Protein AF-A0A965I3U2-F1 (afdb_monomer_lite)

Sequence (108 aa):
MQANSSSSPTTLDVLVTRLVRDNTPTKLFSHASQPVLLLCKNIDPPYYRFLYERVGKDYDWVERLTVSDEILAQMIQKPSVHIFVMMLGGAPAGYFEIEEGTDNDSYL

Secondary structure (DSSP, 8-state):
------PPPPP-----------SPPP----SSS--EEEE-TT--HHHHHHHHHHHHGGGT--HHHHS-HHHHHHHHT-TTEEEEEEEETTEEEEEEEEE---S-----

Foldseek 3Di:
DDDDDDDDDDDDDDDDDDDDDPDDDDDPDDDDWDKDKDWDAQDQLVVVVVQQCVACVVPPSCPSVPDDRVVNSVVCNPPQKTKIFIDTPNDTPHIDIGGDDDPCPPVD

Structure (mmCIF, N/CA/C/O backbone):
data_AF-A0A965I3U2-F1
#
_entry.id   AF-A0A965I3U2-F1
#
loop_
_atom_site.group_PDB
_atom_site.id
_atom_site.type_symbol
_atom_site.label_atom_id
_atom_site.label_alt_id
_atom_site.label_comp_id
_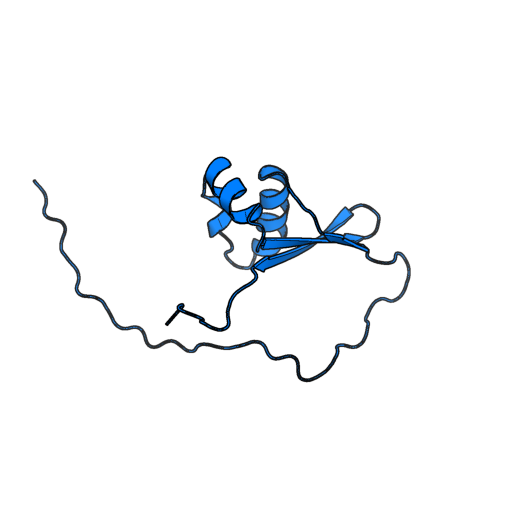atom_site.label_asym_id
_atom_site.label_entity_id
_atom_site.label_seq_id
_atom_site.pdbx_PDB_ins_code
_atom_site.Cartn_x
_atom_site.Cartn_y
_atom_site.Cartn_z
_atom_site.occupancy
_atom_site.B_iso_or_equiv
_atom_site.auth_seq_id
_atom_site.auth_comp_id
_atom_site.auth_asym_id
_atom_site.auth_atom_id
_atom_site.pdbx_PDB_model_num
ATOM 1 N N . MET A 1 1 ? -39.593 14.727 12.809 1.00 41.03 1 MET A N 1
ATOM 2 C CA . MET A 1 1 ? -38.923 14.256 14.039 1.00 41.03 1 MET A CA 1
ATOM 3 C C . MET A 1 1 ? -38.976 12.736 14.034 1.00 41.03 1 MET A C 1
ATOM 5 O O . MET A 1 1 ? -40.042 12.189 14.273 1.00 41.03 1 MET A O 1
ATOM 9 N N . GLN A 1 2 ? -37.892 12.058 13.657 1.00 38.09 2 GLN A N 1
ATOM 10 C CA . GLN A 1 2 ? -37.759 10.604 13.805 1.00 38.09 2 GLN A CA 1
ATOM 11 C C . GLN A 1 2 ? -36.566 10.351 14.721 1.00 38.09 2 GLN A C 1
ATOM 13 O O . GLN A 1 2 ? -35.504 10.941 14.534 1.00 38.09 2 GLN A O 1
ATOM 18 N N . ALA A 1 3 ? -36.811 9.573 15.771 1.00 43.81 3 ALA A N 1
ATOM 19 C CA . ALA A 1 3 ? -35.857 9.250 16.814 1.00 43.81 3 ALA A CA 1
ATOM 20 C C . ALA A 1 3 ? -34.870 8.192 16.304 1.00 43.81 3 ALA A C 1
ATOM 22 O O . ALA A 1 3 ? -35.292 7.143 15.824 1.00 43.81 3 ALA A O 1
ATOM 23 N N . ASN A 1 4 ? -33.570 8.467 16.425 1.00 45.28 4 ASN A N 1
ATOM 24 C CA . ASN A 1 4 ? -32.533 7.453 16.272 1.00 45.28 4 ASN A CA 1
ATOM 25 C C . ASN A 1 4 ? -32.614 6.495 17.464 1.00 45.28 4 ASN A C 1
ATOM 27 O O . ASN A 1 4 ? -32.376 6.888 18.606 1.00 45.28 4 ASN A O 1
ATOM 31 N N . SER A 1 5 ? -32.962 5.245 17.184 1.00 54.25 5 SER A N 1
ATOM 32 C CA . SER A 1 5 ? -32.937 4.138 18.134 1.00 54.25 5 SER A CA 1
ATOM 33 C C . SER A 1 5 ? -31.489 3.851 18.534 1.00 54.25 5 SER A C 1
ATOM 35 O O . SER A 1 5 ? -30.694 3.390 17.719 1.00 54.25 5 SER A O 1
ATOM 37 N N . SER A 1 6 ? -31.128 4.127 19.782 1.00 56.59 6 SER A N 1
ATOM 38 C CA . SER A 1 6 ? -29.831 3.768 20.358 1.00 56.59 6 SER A CA 1
ATOM 39 C C . SER A 1 6 ? -29.775 2.258 20.621 1.00 56.59 6 SER A C 1
ATOM 41 O O . SER A 1 6 ? -30.342 1.785 21.606 1.00 56.59 6 SER A O 1
ATOM 43 N N . SER A 1 7 ? -29.130 1.493 19.738 1.00 66.88 7 SER A N 1
ATOM 44 C CA . SER A 1 7 ? -28.831 0.075 19.970 1.00 66.88 7 SER A CA 1
ATOM 45 C C . SER A 1 7 ? -27.708 -0.075 20.998 1.00 66.88 7 SER A C 1
ATOM 47 O O . SER A 1 7 ? -26.652 0.543 20.853 1.00 66.88 7 SER A O 1
ATOM 49 N N . SER A 1 8 ? -27.922 -0.908 22.019 1.00 69.69 8 SER A N 1
ATOM 50 C CA . SER A 1 8 ? -26.894 -1.275 22.999 1.00 69.69 8 SER A CA 1
ATOM 51 C C . SER A 1 8 ? -25.687 -1.935 22.311 1.00 69.69 8 SER A C 1
ATOM 53 O O . SER A 1 8 ? -25.883 -2.673 21.339 1.00 69.69 8 SER A O 1
ATOM 55 N N . PRO A 1 9 ? -24.451 -1.703 22.791 1.00 75.94 9 PRO A N 1
ATOM 56 C CA . PRO A 1 9 ? -23.265 -2.337 22.223 1.00 75.94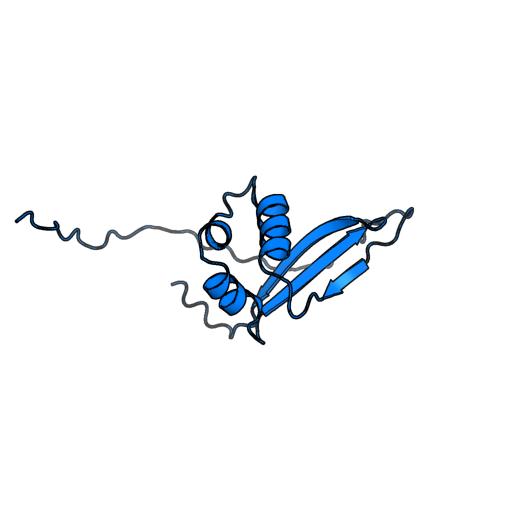 9 PRO A CA 1
ATOM 57 C C . PRO A 1 9 ? -23.413 -3.864 22.268 1.00 75.94 9 PRO A C 1
ATOM 59 O O . PRO A 1 9 ? -23.757 -4.433 23.302 1.00 75.94 9 PRO A O 1
ATOM 62 N N . THR A 1 10 ? -23.197 -4.514 21.124 1.00 84.81 10 THR A N 1
ATOM 63 C CA . THR A 1 10 ? -23.237 -5.976 20.984 1.00 84.81 10 THR A CA 1
ATOM 64 C C . THR A 1 10 ? -21.818 -6.515 21.110 1.00 84.81 10 THR A C 1
ATOM 66 O O . THR A 1 10 ? -20.924 -6.061 20.401 1.00 84.81 10 THR A O 1
ATOM 69 N N . THR A 1 11 ? -21.601 -7.465 22.017 1.00 86.38 11 THR A N 1
ATOM 70 C CA . THR A 1 11 ? -20.309 -8.143 22.185 1.00 86.38 11 THR A CA 1
ATOM 71 C C . THR A 1 11 ? -20.105 -9.163 21.065 1.00 86.38 11 THR A C 1
ATOM 73 O O . THR A 1 11 ? -21.016 -9.935 20.766 1.00 86.38 11 THR A O 1
ATOM 76 N N . LEU A 1 12 ? -18.919 -9.165 20.451 1.00 88.25 12 LEU A N 1
ATOM 77 C CA . LEU A 1 12 ? -18.519 -10.119 19.417 1.00 88.25 12 LEU A CA 1
ATOM 78 C C . LEU A 1 12 ? -17.353 -10.964 19.934 1.00 88.25 12 LEU A C 1
ATOM 80 O O . LEU A 1 12 ? -16.338 -10.415 20.356 1.00 88.25 12 LEU A O 1
ATOM 84 N N . ASP A 1 13 ? -17.488 -12.287 19.869 1.00 89.56 13 ASP A N 1
ATOM 85 C CA . ASP A 1 13 ? -16.376 -13.202 20.122 1.00 89.56 13 ASP A CA 1
ATOM 86 C C . ASP A 1 13 ? -15.452 -13.218 18.896 1.00 89.56 13 ASP A C 1
ATOM 88 O O . ASP A 1 13 ? -15.859 -13.628 17.806 1.00 89.56 13 ASP A O 1
ATOM 92 N N . VAL A 1 14 ? -14.209 -12.755 19.063 1.00 86.50 14 VAL A N 1
ATOM 93 C CA . VAL A 1 14 ? -13.219 -12.656 17.980 1.00 86.50 14 VAL A CA 1
ATOM 94 C C . VAL A 1 14 ? -11.960 -13.462 18.293 1.00 86.50 14 VAL A C 1
ATOM 96 O O . VAL A 1 14 ? -11.478 -13.485 19.425 1.00 86.50 14 VAL A O 1
ATOM 99 N N . LEU A 1 15 ? -11.400 -14.110 17.269 1.00 88.00 15 LEU A N 1
ATOM 100 C CA . LEU A 1 15 ? -10.073 -14.719 17.328 1.00 88.00 15 LEU A CA 1
ATOM 101 C C . LEU A 1 15 ? -9.061 -13.759 16.702 1.00 88.00 15 LEU A C 1
ATOM 103 O O . LEU A 1 15 ? -9.112 -13.500 15.502 1.00 88.00 15 LEU A O 1
ATOM 107 N N . VAL A 1 16 ? -8.116 -13.275 17.506 1.00 84.12 16 VAL A N 1
ATOM 108 C CA . VAL A 1 16 ? -7.008 -12.444 17.023 1.00 84.12 16 VAL A CA 1
ATOM 109 C C . VAL A 1 16 ? -5.795 -13.328 16.746 1.00 84.12 16 VAL A C 1
ATOM 111 O O . VAL A 1 16 ? -5.278 -13.988 17.647 1.00 84.12 16 VAL A O 1
ATOM 114 N N . THR A 1 17 ? -5.313 -13.328 15.504 1.00 83.00 17 THR A N 1
ATOM 115 C CA . THR A 1 17 ? -4.088 -14.035 15.100 1.00 83.00 17 THR A CA 1
ATOM 116 C C . THR A 1 17 ? -2.947 -13.053 14.867 1.00 83.00 17 THR A C 1
ATOM 118 O O . THR A 1 17 ? -3.154 -12.005 14.261 1.00 83.00 17 THR A O 1
ATOM 121 N N . ARG A 1 18 ? -1.729 -13.406 15.290 1.00 78.75 18 ARG A N 1
ATOM 122 C CA . ARG A 1 18 ? -0.508 -12.625 15.037 1.00 78.75 18 ARG A CA 1
ATOM 123 C C . ARG A 1 18 ? 0.415 -13.390 14.093 1.00 78.75 18 ARG A C 1
ATOM 125 O O . ARG A 1 18 ? 0.566 -14.602 14.231 1.00 78.75 18 ARG A O 1
ATOM 132 N N . LEU A 1 19 ? 1.052 -12.685 13.160 1.00 82.25 19 LEU A N 1
ATOM 133 C CA . LEU A 1 19 ? 2.090 -13.261 12.305 1.00 82.25 19 LEU A CA 1
ATOM 134 C C . LEU A 1 19 ? 3.424 -13.281 13.062 1.00 82.25 19 LEU A C 1
ATOM 136 O O . LEU A 1 19 ? 3.918 -12.237 13.480 1.00 82.25 19 LEU A O 1
ATOM 140 N N . VAL A 1 20 ? 4.028 -14.461 13.197 1.00 80.62 20 VAL A N 1
ATOM 141 C CA . VAL A 1 20 ? 5.371 -14.643 13.768 1.00 80.62 20 VAL A CA 1
ATOM 142 C C . VAL A 1 20 ? 6.294 -15.209 12.691 1.00 80.62 20 VAL A C 1
ATOM 144 O O . VAL A 1 20 ? 5.880 -16.017 11.861 1.00 80.62 20 VAL A O 1
ATOM 147 N N . ARG A 1 21 ? 7.556 -14.769 12.684 1.00 77.44 21 ARG A N 1
ATOM 148 C CA . ARG A 1 21 ? 8.593 -15.291 11.787 1.00 77.44 21 ARG A CA 1
ATOM 149 C C . ARG A 1 21 ? 9.577 -16.153 12.577 1.00 77.44 21 ARG A C 1
ATOM 151 O O . ARG A 1 21 ? 10.547 -15.626 13.116 1.00 77.44 21 ARG A O 1
ATOM 158 N N . ASP A 1 22 ? 9.360 -17.466 12.568 1.00 82.00 22 ASP A N 1
ATOM 159 C CA . ASP A 1 22 ? 10.236 -18.436 13.250 1.00 82.00 22 ASP A CA 1
ATOM 160 C C . ASP A 1 22 ? 11.499 -18.780 12.443 1.00 82.00 22 ASP A C 1
ATOM 162 O O . ASP A 1 22 ? 12.531 -19.120 13.012 1.00 82.00 22 ASP A O 1
ATOM 166 N N . ASN A 1 23 ? 11.442 -18.669 11.110 1.00 80.19 23 ASN A N 1
ATOM 167 C CA . ASN A 1 23 ? 12.546 -18.981 10.199 1.00 80.19 23 ASN A CA 1
ATOM 168 C C . ASN A 1 23 ? 12.598 -17.995 9.023 1.00 80.19 23 ASN A C 1
ATOM 170 O O . ASN A 1 23 ? 11.588 -17.406 8.635 1.00 80.19 23 ASN A O 1
ATOM 174 N N . THR A 1 24 ? 13.778 -17.819 8.426 1.00 74.75 24 THR A N 1
ATOM 175 C CA . THR A 1 24 ? 13.949 -16.985 7.226 1.00 74.75 24 THR A CA 1
ATOM 176 C C . THR A 1 24 ? 13.528 -17.767 5.974 1.00 74.75 24 THR A C 1
ATOM 178 O O . THR A 1 24 ? 14.072 -18.851 5.752 1.00 74.75 24 THR A O 1
ATOM 181 N N . PRO A 1 25 ? 12.613 -17.249 5.128 1.00 71.19 25 PRO A N 1
ATOM 182 C CA . PRO A 1 25 ? 12.211 -17.923 3.895 1.00 71.19 25 PRO A CA 1
ATOM 183 C C . PRO A 1 25 ? 13.392 -18.155 2.948 1.00 71.19 25 PRO A C 1
ATOM 185 O O . PRO A 1 25 ? 14.275 -17.304 2.805 1.00 71.19 25 PRO A O 1
ATOM 188 N N . THR A 1 26 ? 13.386 -19.289 2.249 1.00 73.25 26 THR A N 1
ATOM 189 C CA . THR A 1 26 ? 14.326 -19.548 1.153 1.00 73.25 26 THR A CA 1
ATOM 190 C C . THR A 1 26 ? 14.152 -18.480 0.070 1.00 73.25 26 THR A C 1
ATOM 192 O O . THR A 1 26 ? 13.035 -18.196 -0.355 1.00 73.25 26 THR A O 1
ATOM 195 N N . LYS A 1 27 ? 15.250 -17.871 -0.395 1.00 65.44 27 LYS A N 1
ATOM 196 C CA . LYS A 1 27 ? 15.207 -16.898 -1.498 1.00 65.44 27 LYS A CA 1
ATOM 197 C C . LYS A 1 27 ? 14.728 -17.595 -2.779 1.00 65.44 27 LYS A C 1
ATOM 199 O O . LYS A 1 27 ? 15.444 -18.435 -3.311 1.00 65.44 27 LYS A O 1
ATOM 204 N N . LEU A 1 28 ? 13.551 -17.224 -3.286 1.00 56.94 28 LEU A N 1
ATOM 205 C CA . LEU A 1 28 ? 12.918 -17.858 -4.456 1.00 56.94 28 LEU A CA 1
ATOM 206 C C . LEU A 1 28 ? 13.273 -17.217 -5.814 1.00 56.94 28 LEU A C 1
ATOM 208 O O . LEU A 1 28 ? 12.696 -17.581 -6.833 1.00 56.94 28 LEU A O 1
ATOM 212 N N . PHE A 1 29 ? 14.213 -16.271 -5.880 1.00 58.06 29 PHE A N 1
ATOM 213 C CA . PHE A 1 29 ? 14.473 -15.537 -7.125 1.00 58.06 29 PHE A CA 1
ATOM 214 C C . PHE A 1 29 ? 15.476 -16.263 -8.042 1.00 58.06 29 PHE A C 1
ATOM 216 O O . PHE A 1 29 ? 16.689 -16.041 -7.978 1.00 58.06 29 PHE A O 1
ATOM 223 N N . SER A 1 30 ? 14.968 -17.114 -8.941 1.00 55.00 30 SER A N 1
ATOM 224 C CA . SER A 1 30 ? 15.727 -17.607 -10.100 1.00 55.00 30 SER A CA 1
ATOM 225 C C . SER A 1 30 ? 15.826 -16.499 -11.155 1.00 55.00 30 SER A C 1
ATOM 227 O O . SER A 1 30 ? 14.827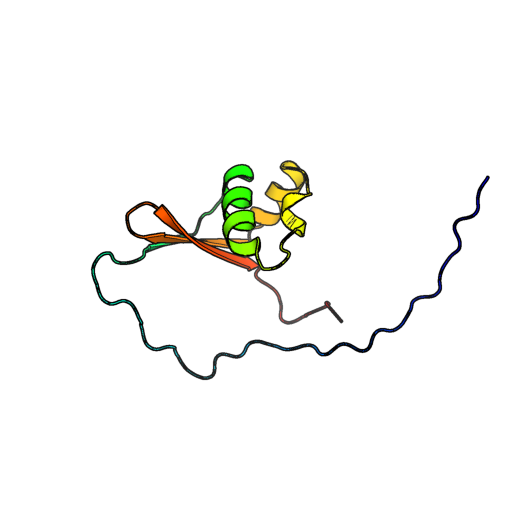 -15.890 -11.528 1.00 55.00 30 SER A O 1
ATOM 229 N N . HIS A 1 31 ? 17.039 -16.187 -11.593 1.00 57.25 31 HIS A N 1
ATOM 230 C CA . HIS A 1 31 ? 17.365 -14.927 -12.253 1.00 57.25 31 HIS A CA 1
ATOM 231 C C . HIS A 1 31 ? 16.816 -14.800 -13.685 1.00 57.25 31 HIS A C 1
ATOM 233 O O . HIS A 1 31 ? 17.117 -15.620 -14.546 1.00 57.25 31 HIS A O 1
ATOM 239 N N . ALA A 1 32 ? 16.145 -13.676 -13.948 1.00 58.59 32 ALA A N 1
ATOM 240 C CA . ALA A 1 32 ? 16.139 -13.000 -15.255 1.00 58.59 32 ALA A CA 1
ATOM 241 C C . ALA A 1 32 ? 16.143 -11.465 -15.088 1.00 58.59 32 ALA A C 1
ATOM 243 O O . ALA A 1 32 ? 16.705 -10.739 -15.901 1.00 58.59 32 ALA A O 1
ATOM 244 N N . SER A 1 33 ? 15.589 -10.949 -13.985 1.00 67.88 33 SER A N 1
ATOM 245 C CA . SER A 1 33 ? 15.745 -9.561 -13.535 1.00 67.88 33 SER A CA 1
ATOM 246 C C . SER A 1 33 ? 15.684 -9.533 -12.010 1.00 67.88 33 SER A C 1
ATOM 248 O O . SER A 1 33 ? 14.806 -10.162 -11.426 1.00 67.88 33 SER A O 1
ATOM 250 N N . GLN A 1 34 ? 16.635 -8.863 -11.359 1.00 78.69 34 GLN A N 1
ATOM 251 C CA . GLN A 1 34 ? 16.617 -8.731 -9.902 1.00 78.69 34 GLN A CA 1
ATOM 252 C C . GLN A 1 34 ? 15.488 -7.772 -9.505 1.00 78.69 34 GLN A C 1
ATOM 254 O O . GLN A 1 34 ? 15.436 -6.667 -10.055 1.00 78.69 34 GLN A O 1
ATOM 259 N N . PRO A 1 35 ? 14.586 -8.157 -8.587 1.00 87.12 35 PRO A N 1
ATOM 260 C CA . PRO A 1 35 ? 13.608 -7.224 -8.057 1.00 87.12 35 PRO A CA 1
ATOM 261 C C . PRO A 1 35 ? 14.320 -6.129 -7.254 1.00 87.12 35 PRO A C 1
ATOM 263 O O . PRO A 1 35 ? 15.285 -6.395 -6.534 1.00 87.12 35 PRO A O 1
ATOM 266 N N . VAL A 1 36 ? 13.828 -4.898 -7.361 1.00 90.50 36 VAL A N 1
ATOM 267 C CA . VAL A 1 36 ? 14.303 -3.753 -6.575 1.00 90.50 36 VAL A CA 1
ATOM 268 C C . VAL A 1 36 ? 13.198 -3.339 -5.621 1.00 90.50 36 VAL A C 1
ATOM 270 O O . VAL A 1 36 ? 12.064 -3.145 -6.044 1.00 90.50 36 VAL A O 1
ATOM 273 N N . LEU A 1 37 ? 13.520 -3.182 -4.339 1.00 93.56 37 LEU A N 1
ATOM 274 C CA . LEU A 1 37 ? 12.593 -2.620 -3.365 1.00 93.56 37 LEU A CA 1
ATOM 275 C C . LEU A 1 37 ? 12.881 -1.127 -3.198 1.00 93.56 37 LEU A C 1
ATOM 277 O O . LEU A 1 37 ? 13.981 -0.748 -2.797 1.00 93.56 37 LEU A O 1
ATOM 281 N N . LEU A 1 38 ? 11.900 -0.289 -3.517 1.00 95.69 38 LEU A N 1
ATOM 282 C CA . LEU A 1 38 ? 11.985 1.162 -3.392 1.00 95.69 38 LEU A CA 1
ATOM 283 C C . LEU A 1 38 ? 11.225 1.623 -2.152 1.00 95.69 38 LEU A C 1
ATOM 285 O O . LEU A 1 38 ? 10.068 1.257 -1.975 1.00 95.69 38 LEU A O 1
ATOM 289 N N . LEU A 1 39 ? 11.855 2.463 -1.331 1.00 96.25 39 LEU A N 1
ATOM 290 C CA . LEU A 1 39 ? 11.164 3.240 -0.302 1.00 96.25 39 LEU A CA 1
ATOM 291 C C . LEU A 1 39 ? 10.602 4.513 -0.947 1.00 96.25 39 LEU A C 1
ATOM 293 O O . LEU A 1 39 ? 11.359 5.413 -1.322 1.00 96.25 39 LEU A O 1
ATOM 297 N N . CYS A 1 40 ? 9.283 4.598 -1.073 1.00 95.50 40 CYS A N 1
ATOM 298 C CA . CYS A 1 40 ? 8.591 5.703 -1.731 1.00 95.50 40 CYS A CA 1
ATOM 299 C C . CYS A 1 40 ? 8.189 6.779 -0.716 1.00 95.50 40 CYS A C 1
ATOM 301 O O . CYS A 1 40 ? 7.030 6.880 -0.319 1.00 95.50 40 CYS A O 1
ATOM 303 N N . LYS A 1 41 ? 9.156 7.605 -0.303 1.00 89.62 41 LYS A N 1
ATOM 304 C CA . LYS A 1 41 ? 8.862 8.798 0.506 1.00 89.62 41 LYS A CA 1
ATOM 305 C C . LYS A 1 41 ? 8.042 9.797 -0.313 1.00 89.62 41 LYS A C 1
ATOM 307 O O . LYS A 1 41 ? 8.363 10.027 -1.476 1.00 89.62 41 LYS A O 1
ATOM 312 N N . ASN A 1 42 ? 7.042 10.422 0.311 1.00 92.00 42 ASN A N 1
ATOM 313 C CA . ASN A 1 42 ? 6.163 11.419 -0.319 1.00 92.00 42 ASN A CA 1
ATOM 314 C C . ASN A 1 42 ? 5.438 10.892 -1.570 1.00 92.00 42 ASN A C 1
ATOM 316 O O . ASN A 1 42 ? 5.359 11.582 -2.584 1.00 92.00 42 ASN A O 1
ATOM 320 N N . ILE A 1 43 ? 4.951 9.650 -1.519 1.00 95.94 43 ILE A N 1
ATOM 321 C CA . ILE A 1 43 ? 4.159 9.078 -2.608 1.00 95.94 43 ILE A CA 1
ATOM 322 C C . ILE A 1 43 ? 2.898 9.921 -2.870 1.00 95.94 43 ILE A C 1
ATOM 324 O O . ILE A 1 43 ? 2.247 10.409 -1.943 1.00 95.94 43 ILE A O 1
ATOM 328 N N . ASP A 1 44 ? 2.574 10.093 -4.148 1.00 96.25 44 ASP A N 1
ATOM 329 C CA . ASP A 1 44 ? 1.391 10.823 -4.594 1.00 96.25 44 ASP A CA 1
ATOM 330 C C . ASP A 1 44 ? 0.110 9.991 -4.353 1.00 96.25 44 ASP A C 1
ATOM 332 O O . ASP A 1 44 ? 0.115 8.788 -4.655 1.00 96.25 44 ASP A O 1
ATOM 336 N N . PRO A 1 45 ? -0.988 10.572 -3.823 1.00 97.31 45 PRO A N 1
ATOM 337 C CA . PRO A 1 45 ? -2.190 9.811 -3.472 1.00 97.31 45 PRO A CA 1
ATOM 338 C C . PRO A 1 45 ? -2.819 9.015 -4.637 1.00 97.31 45 PRO A C 1
ATOM 340 O O . PRO A 1 45 ? -3.145 7.844 -4.428 1.00 97.31 45 PRO A O 1
ATOM 343 N N . PRO A 1 46 ? -2.944 9.548 -5.871 1.00 97.12 46 PRO A N 1
ATOM 344 C CA . PRO A 1 46 ? -3.323 8.759 -7.046 1.00 97.12 46 PRO A CA 1
ATOM 345 C C . PRO A 1 46 ? -2.469 7.506 -7.282 1.00 97.12 46 PRO A C 1
ATOM 347 O O . PRO A 1 46 ? -3.014 6.420 -7.495 1.00 97.12 46 PRO A O 1
ATOM 350 N N . TYR A 1 47 ? -1.138 7.625 -7.219 1.00 96.94 47 TYR A N 1
ATOM 351 C CA . TYR A 1 47 ? -0.254 6.474 -7.426 1.00 96.94 47 TYR A CA 1
ATOM 352 C C . TYR A 1 47 ? -0.359 5.464 -6.277 1.00 96.94 47 TYR A C 1
ATOM 354 O O . TYR A 1 47 ? -0.406 4.257 -6.518 1.00 96.94 47 TYR A O 1
ATOM 362 N N . TYR A 1 48 ? -0.485 5.944 -5.037 1.00 97.69 48 TYR A N 1
ATOM 363 C CA . TYR A 1 48 ? -0.783 5.088 -3.891 1.00 97.69 48 TYR A CA 1
ATOM 364 C C . TYR A 1 48 ? -2.084 4.304 -4.093 1.00 97.69 48 TYR A C 1
ATOM 366 O O . TYR A 1 48 ? -2.088 3.087 -3.916 1.00 97.69 48 TYR A O 1
ATOM 374 N N . ARG A 1 49 ? -3.180 4.962 -4.504 1.00 97.25 49 ARG A N 1
ATOM 375 C CA . ARG A 1 49 ? -4.470 4.282 -4.715 1.00 97.25 49 ARG A CA 1
ATOM 376 C C . ARG A 1 49 ? -4.399 3.236 -5.814 1.00 97.25 49 ARG A C 1
ATOM 378 O O . ARG A 1 49 ? -4.955 2.160 -5.633 1.00 97.25 49 ARG A O 1
ATOM 385 N N . PHE A 1 50 ? -3.680 3.515 -6.899 1.00 96.62 50 PHE A N 1
ATOM 386 C CA . PHE A 1 50 ? -3.434 2.521 -7.942 1.00 96.62 50 PHE A CA 1
ATOM 387 C C . PHE A 1 50 ? -2.791 1.247 -7.370 1.00 96.62 50 PHE A C 1
ATOM 389 O O . PHE A 1 50 ? -3.241 0.141 -7.668 1.00 96.62 50 PHE A O 1
ATOM 396 N N . LEU A 1 51 ? -1.766 1.388 -6.523 1.00 97.31 51 LEU A N 1
ATOM 397 C CA . LEU A 1 51 ? -1.107 0.251 -5.878 1.00 97.31 51 LEU A CA 1
ATOM 398 C C . LEU A 1 51 ? -2.039 -0.457 -4.881 1.00 97.31 51 LEU A C 1
ATOM 400 O O . LEU A 1 51 ? -2.160 -1.683 -4.932 1.00 97.31 51 LEU A O 1
ATOM 404 N N . TYR A 1 52 ? -2.714 0.319 -4.025 1.00 97.25 52 TYR A N 1
ATOM 405 C CA . TYR A 1 52 ? -3.648 -0.150 -2.996 1.00 97.25 52 TYR A CA 1
ATOM 406 C C . TYR A 1 52 ? -4.780 -0.979 -3.592 1.00 97.25 52 TYR A C 1
ATOM 408 O O . TYR A 1 52 ? -5.000 -2.115 -3.177 1.00 97.25 52 TYR A O 1
ATOM 416 N N . GLU A 1 53 ? -5.434 -0.457 -4.627 1.00 95.50 53 GLU A N 1
ATOM 417 C CA . GLU A 1 53 ? -6.462 -1.181 -5.366 1.00 95.50 53 GLU A CA 1
ATOM 418 C C . GLU A 1 53 ? -5.876 -2.432 -6.024 1.00 95.50 53 GLU A C 1
ATOM 420 O O . GLU A 1 53 ? -6.427 -3.520 -5.886 1.00 95.50 53 GLU A O 1
ATOM 425 N N . ARG A 1 54 ? -4.741 -2.320 -6.728 1.00 94.06 54 ARG A N 1
ATOM 426 C CA . ARG A 1 54 ? -4.224 -3.436 -7.530 1.00 94.06 54 ARG A CA 1
ATOM 427 C C . ARG A 1 54 ? -3.826 -4.647 -6.691 1.00 94.06 54 ARG A C 1
ATOM 429 O O . ARG A 1 54 ? -4.017 -5.769 -7.158 1.00 94.06 54 ARG A O 1
ATOM 436 N N . VAL A 1 55 ? -3.266 -4.424 -5.505 1.00 94.88 55 VAL A N 1
ATOM 437 C CA . VAL A 1 55 ? -2.890 -5.498 -4.572 1.00 94.88 55 VAL A CA 1
ATOM 438 C C . VAL A 1 55 ? -4.080 -5.938 -3.723 1.00 94.88 55 VAL A C 1
ATOM 440 O O . VAL A 1 55 ? -4.251 -7.129 -3.491 1.00 94.88 55 VAL A O 1
ATOM 443 N N . GLY A 1 56 ? -4.901 -4.992 -3.273 1.00 93.38 56 GLY A N 1
ATOM 444 C CA . GLY A 1 56 ? -5.960 -5.235 -2.301 1.00 93.38 56 GLY A CA 1
ATOM 445 C C . GLY A 1 56 ? -7.316 -5.643 -2.881 1.00 93.38 56 GLY A C 1
ATOM 446 O O . GLY A 1 56 ? -8.198 -6.033 -2.118 1.00 93.38 56 GLY A O 1
ATOM 447 N N . LYS A 1 57 ? -7.500 -5.581 -4.207 1.00 91.12 57 LYS A N 1
ATOM 448 C CA . LYS A 1 57 ? -8.783 -5.844 -4.885 1.00 91.12 57 LYS A CA 1
ATOM 449 C C . LYS A 1 57 ? -9.438 -7.169 -4.494 1.00 91.12 57 LYS A C 1
ATOM 451 O O . LYS A 1 57 ? -10.654 -7.210 -4.353 1.00 91.12 57 LYS A O 1
ATOM 456 N N . ASP A 1 58 ? -8.649 -8.227 -4.329 1.00 92.88 58 ASP A N 1
ATOM 457 C CA . ASP A 1 58 ? -9.160 -9.566 -4.006 1.00 92.88 58 ASP A CA 1
ATOM 458 C C . ASP A 1 58 ? -9.311 -9.797 -2.485 1.00 92.88 58 ASP A C 1
ATOM 460 O O . ASP A 1 58 ? -9.682 -10.890 -2.061 1.00 92.88 58 ASP A O 1
ATOM 464 N N . TYR A 1 59 ? -9.018 -8.781 -1.662 1.00 91.00 59 TYR A N 1
ATOM 465 C CA . TYR A 1 59 ? -8.933 -8.857 -0.197 1.00 91.00 59 TYR A CA 1
ATOM 466 C C . TYR A 1 59 ? -9.770 -7.786 0.521 1.00 91.00 59 TYR A C 1
ATOM 468 O O . TYR A 1 59 ? -9.492 -7.466 1.675 1.00 91.00 59 TYR A O 1
ATOM 476 N N . ASP A 1 60 ? -10.763 -7.203 -0.156 1.00 90.50 60 ASP A N 1
ATOM 477 C CA . ASP A 1 60 ? -11.680 -6.195 0.401 1.00 90.50 60 ASP A CA 1
ATOM 478 C C . ASP A 1 60 ? -10.984 -4.958 1.006 1.00 90.50 60 ASP A C 1
ATOM 480 O O . ASP A 1 60 ? -11.487 -4.301 1.920 1.00 90.50 60 ASP A O 1
ATOM 484 N N . TRP A 1 61 ? -9.822 -4.586 0.469 1.00 93.12 61 TRP A N 1
ATOM 485 C CA . TRP A 1 61 ? -9.136 -3.354 0.850 1.00 93.12 61 TRP A CA 1
ATOM 486 C C . TRP A 1 61 ? -9.875 -2.146 0.266 1.00 93.12 61 TRP A C 1
ATOM 488 O O . TRP A 1 61 ? -9.679 -1.772 -0.891 1.00 93.12 61 TRP A O 1
ATOM 498 N N . VAL A 1 62 ? -10.735 -1.522 1.073 1.00 93.62 62 VAL A N 1
ATOM 499 C CA . VAL A 1 62 ? -11.591 -0.399 0.638 1.00 93.62 62 VAL A CA 1
ATOM 500 C C . VAL A 1 62 ? -11.337 0.906 1.390 1.00 93.62 62 VAL A C 1
ATOM 502 O O . VAL A 1 62 ? -11.684 1.982 0.900 1.00 93.62 62 VAL A O 1
ATOM 505 N N . GLU A 1 63 ? -10.705 0.842 2.561 1.00 93.00 63 GLU A N 1
ATOM 506 C CA . GLU A 1 63 ? -10.583 1.976 3.487 1.00 93.00 63 GLU A CA 1
ATOM 507 C C . GLU A 1 63 ? -9.888 3.178 2.838 1.00 93.00 63 GLU A C 1
ATOM 509 O O . GLU A 1 63 ? -10.383 4.303 2.889 1.00 93.00 63 GLU A O 1
ATOM 514 N N . ARG A 1 64 ? -8.768 2.940 2.147 1.00 95.12 64 ARG A N 1
ATOM 515 C CA . ARG A 1 64 ? -7.982 4.013 1.518 1.00 95.12 64 ARG A CA 1
ATOM 516 C C . ARG A 1 64 ? -8.550 4.483 0.172 1.00 95.12 64 ARG A C 1
ATOM 518 O O . ARG A 1 64 ? -8.130 5.520 -0.342 1.00 95.12 64 ARG A O 1
ATOM 525 N N . LEU A 1 65 ? -9.510 3.753 -0.402 1.00 94.94 65 LEU A N 1
ATOM 526 C CA . LEU A 1 65 ? -10.130 4.099 -1.687 1.00 94.94 65 LEU A CA 1
ATOM 527 C C . LEU A 1 65 ? -11.235 5.152 -1.549 1.00 94.94 65 LEU A C 1
ATOM 529 O O . LEU A 1 65 ? -11.522 5.857 -2.510 1.00 94.94 65 LEU A O 1
ATOM 533 N N . THR A 1 66 ? -11.845 5.268 -0.368 1.00 94.44 66 THR A N 1
ATOM 534 C CA . THR A 1 66 ? -13.053 6.087 -0.155 1.00 94.44 66 THR A CA 1
ATOM 535 C C . THR A 1 66 ? -12.790 7.442 0.504 1.00 94.44 66 THR A C 1
ATOM 537 O O . THR A 1 66 ? -13.649 8.321 0.465 1.00 94.44 66 THR A O 1
ATOM 540 N N . VAL A 1 67 ? -11.607 7.639 1.091 1.00 96.12 67 VAL A N 1
ATOM 541 C CA . VAL A 1 67 ? -11.196 8.917 1.694 1.00 96.12 67 VAL A CA 1
ATOM 542 C C . VAL A 1 67 ? -10.763 9.932 0.631 1.00 96.12 67 VAL A C 1
ATOM 544 O O . VAL A 1 67 ? -10.338 9.542 -0.456 1.00 96.12 67 VAL A O 1
ATOM 547 N N . SER A 1 68 ? -10.835 11.233 0.939 1.00 96.94 68 SER A N 1
ATOM 548 C CA . SER A 1 68 ? -10.354 12.292 0.036 1.00 96.94 68 SER A CA 1
ATOM 549 C C . SER A 1 68 ? -8.829 12.272 -0.115 1.00 96.94 68 SER A C 1
ATOM 551 O O . SER A 1 68 ? -8.123 11.680 0.704 1.00 96.94 68 SER A O 1
ATOM 553 N N . ASP A 1 69 ? -8.306 12.927 -1.152 1.00 96.31 69 ASP A N 1
ATOM 554 C CA . ASP A 1 69 ? -6.861 12.988 -1.419 1.00 96.31 69 A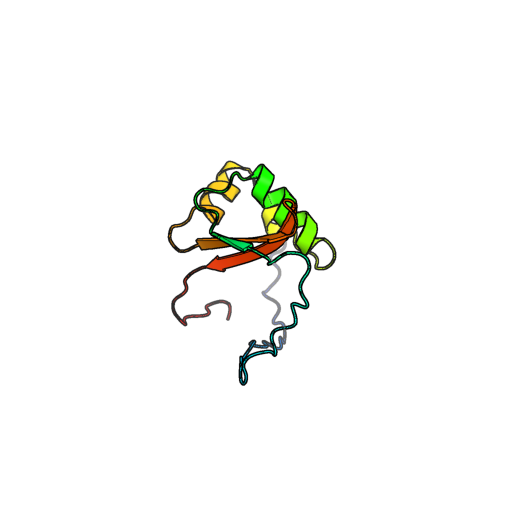SP A CA 1
ATOM 555 C C . ASP A 1 69 ? -6.101 13.679 -0.288 1.00 96.31 69 ASP A C 1
ATOM 557 O O . ASP A 1 69 ? -5.005 13.252 0.066 1.00 96.31 69 ASP A O 1
ATOM 561 N N . GLU A 1 70 ? -6.699 14.696 0.333 1.00 96.81 70 GLU A N 1
ATOM 562 C CA . GLU A 1 70 ? -6.101 15.426 1.451 1.00 96.81 70 GLU A CA 1
ATOM 563 C C . GLU A 1 70 ? -5.976 14.540 2.692 1.00 96.81 70 GLU A C 1
ATOM 565 O O . GLU A 1 70 ? -4.940 14.545 3.357 1.00 96.81 70 GLU A O 1
ATOM 570 N N . ILE A 1 71 ? -7.020 13.765 2.996 1.00 97.31 71 ILE A N 1
ATOM 571 C CA . ILE A 1 71 ? -7.013 12.823 4.120 1.00 97.31 71 ILE A CA 1
ATOM 572 C C . ILE A 1 71 ? -6.024 11.694 3.834 1.00 97.31 71 ILE A C 1
ATOM 574 O O . ILE A 1 71 ? -5.224 11.336 4.699 1.00 97.31 71 ILE A O 1
ATOM 578 N N . LEU A 1 72 ? -6.041 11.160 2.612 1.00 97.69 72 LEU A N 1
ATOM 579 C CA . LEU A 1 72 ? -5.136 10.091 2.219 1.00 97.69 72 LEU A CA 1
ATOM 580 C C . LEU A 1 72 ? -3.676 10.541 2.310 1.00 97.69 72 LEU A C 1
ATOM 582 O O . LEU A 1 72 ? -2.863 9.828 2.894 1.00 97.69 72 LEU A O 1
ATOM 586 N N . ALA A 1 73 ? -3.355 11.734 1.803 1.00 96.88 73 ALA A N 1
ATOM 587 C CA . ALA A 1 73 ? -2.025 12.323 1.905 1.00 96.88 73 ALA A CA 1
ATOM 588 C C . ALA A 1 73 ? -1.572 12.431 3.368 1.00 96.88 73 ALA A C 1
ATOM 590 O O . ALA A 1 73 ? -0.465 12.009 3.696 1.00 96.88 73 ALA A O 1
ATOM 591 N N . GLN A 1 74 ? -2.441 12.908 4.266 1.00 96.12 74 GLN A N 1
ATOM 592 C CA . GLN A 1 74 ? -2.133 12.986 5.699 1.00 96.12 74 GLN A CA 1
ATOM 593 C C . GLN A 1 74 ? -1.842 11.617 6.324 1.00 96.12 74 GLN A C 1
ATOM 595 O O . GLN A 1 74 ? -1.005 11.533 7.219 1.00 96.12 74 GLN A O 1
ATOM 600 N N . MET A 1 75 ? -2.511 10.553 5.873 1.00 95.44 75 MET A N 1
ATOM 601 C CA . MET A 1 75 ? -2.269 9.192 6.359 1.00 95.44 75 MET A CA 1
ATOM 602 C C . MET A 1 75 ? -0.932 8.636 5.857 1.00 95.44 75 MET A C 1
ATOM 604 O O . MET A 1 75 ? -0.134 8.151 6.655 1.00 95.44 75 MET A O 1
ATOM 608 N N . ILE A 1 76 ? -0.677 8.723 4.549 1.00 96.56 76 ILE A N 1
ATOM 609 C CA . ILE A 1 76 ? 0.449 8.036 3.892 1.00 96.56 76 ILE A CA 1
ATOM 610 C C . ILE A 1 76 ? 1.773 8.806 3.960 1.00 96.56 76 ILE A C 1
ATOM 612 O O . ILE A 1 76 ? 2.822 8.250 3.645 1.00 96.56 76 ILE A O 1
ATOM 616 N N . GLN A 1 77 ? 1.738 10.086 4.344 1.00 96.00 77 GLN A N 1
ATOM 617 C CA . GLN A 1 77 ? 2.923 10.947 4.462 1.00 96.00 77 GLN A CA 1
ATOM 618 C C . GLN A 1 77 ? 3.372 11.155 5.916 1.00 96.00 77 GLN A C 1
ATOM 620 O O . GLN A 1 77 ? 4.272 11.958 6.175 1.00 96.00 77 GLN A O 1
ATOM 625 N N . LYS A 1 78 ? 2.773 10.445 6.882 1.00 94.88 78 LYS A N 1
ATOM 626 C CA . LYS A 1 78 ? 3.247 10.462 8.272 1.00 94.88 78 LYS A CA 1
ATOM 627 C C . LYS A 1 78 ? 4.716 10.018 8.342 1.00 94.88 78 LYS A C 1
ATOM 629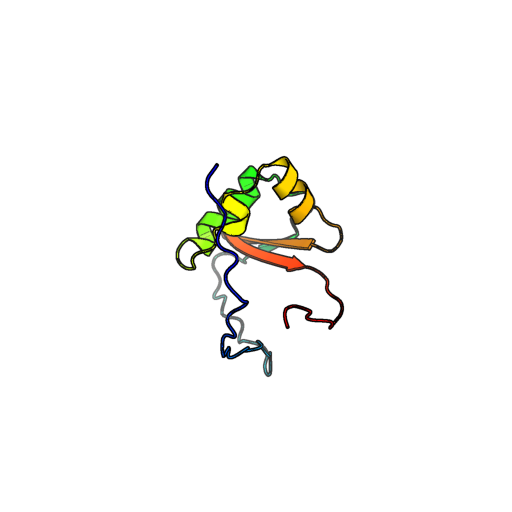 O O . LYS A 1 78 ? 5.079 9.050 7.678 1.00 94.88 78 LYS A O 1
ATOM 634 N N . PRO A 1 79 ? 5.544 10.619 9.215 1.00 93.94 79 PRO A N 1
ATOM 635 C CA . PRO A 1 79 ? 6.927 10.175 9.411 1.00 93.94 79 PRO A CA 1
ATOM 636 C C . PRO A 1 79 ? 7.071 8.718 9.875 1.00 93.94 79 PRO A C 1
ATOM 638 O O . PRO A 1 79 ? 8.097 8.104 9.601 1.00 93.94 79 PRO A O 1
ATOM 641 N N . SER A 1 80 ? 6.060 8.183 10.567 1.00 93.62 80 SER A N 1
ATOM 642 C CA . SER A 1 80 ? 5.998 6.790 11.021 1.00 93.62 80 SER A CA 1
ATOM 643 C C . SER A 1 80 ? 5.595 5.809 9.920 1.00 93.62 80 SER A C 1
ATOM 645 O O . SER A 1 80 ? 5.721 4.607 10.120 1.00 93.62 80 SER A O 1
ATOM 647 N N . VAL A 1 81 ? 5.088 6.285 8.779 1.00 95.12 81 VAL A N 1
ATOM 648 C CA . VAL A 1 81 ? 4.583 5.435 7.699 1.00 95.12 81 VAL A CA 1
ATOM 649 C C . VAL A 1 81 ? 5.644 5.276 6.615 1.00 95.12 81 VAL A C 1
ATOM 651 O O . VAL A 1 81 ? 6.131 6.243 6.029 1.00 95.12 81 VAL A O 1
ATOM 654 N N . HIS A 1 82 ? 5.974 4.023 6.314 1.00 96.12 82 HIS A N 1
ATOM 655 C CA . HIS A 1 82 ? 6.946 3.629 5.303 1.00 96.12 82 HIS A CA 1
ATOM 656 C C . HIS A 1 82 ? 6.269 2.786 4.233 1.00 96.12 82 HIS A C 1
ATOM 658 O O . HIS A 1 82 ? 5.776 1.690 4.499 1.00 96.12 82 HIS A O 1
ATOM 664 N N . ILE A 1 83 ? 6.274 3.292 3.002 1.00 97.50 83 ILE A N 1
ATOM 665 C CA . ILE A 1 83 ? 5.659 2.629 1.852 1.00 97.50 83 ILE A CA 1
ATOM 666 C C . ILE A 1 83 ? 6.754 2.090 0.948 1.00 97.50 83 ILE A C 1
ATOM 668 O O . ILE A 1 83 ? 7.623 2.832 0.478 1.00 97.50 83 ILE A O 1
ATOM 672 N N . PHE A 1 84 ? 6.693 0.790 0.693 1.00 97.56 84 PHE A N 1
ATOM 673 C CA . PHE A 1 84 ? 7.652 0.078 -0.129 1.00 97.56 84 PHE A CA 1
ATOM 674 C C . PHE A 1 84 ? 6.989 -0.418 -1.404 1.00 97.56 84 PHE A C 1
ATOM 676 O O . PHE A 1 84 ? 5.931 -1.040 -1.350 1.00 97.56 84 PHE A O 1
ATOM 683 N N . VAL A 1 85 ? 7.636 -0.193 -2.545 1.00 96.81 85 VAL A N 1
ATOM 684 C CA . VAL A 1 85 ? 7.192 -0.692 -3.851 1.00 96.81 85 VAL A CA 1
ATOM 685 C C . VAL A 1 85 ? 8.254 -1.624 -4.408 1.00 96.81 85 VAL A C 1
ATOM 687 O O . VAL A 1 85 ? 9.424 -1.259 -4.533 1.00 96.81 85 VAL A O 1
ATOM 690 N N . MET A 1 86 ? 7.851 -2.843 -4.746 1.00 95.00 86 MET A N 1
ATOM 691 C CA . MET A 1 86 ? 8.704 -3.788 -5.448 1.00 95.00 86 MET A CA 1
ATOM 692 C C . MET A 1 86 ? 8.629 -3.501 -6.943 1.00 95.00 86 MET A C 1
ATOM 694 O O . MET A 1 86 ? 7.544 -3.480 -7.513 1.00 95.00 86 MET A O 1
ATOM 698 N N . MET A 1 87 ? 9.775 -3.320 -7.584 1.00 92.56 87 MET A N 1
ATOM 699 C CA . MET A 1 87 ? 9.908 -3.133 -9.023 1.00 92.56 87 MET A CA 1
ATOM 700 C C . MET A 1 87 ? 10.546 -4.370 -9.649 1.00 92.56 87 MET A C 1
ATOM 702 O O . MET A 1 87 ? 11.554 -4.871 -9.148 1.00 92.56 87 MET A O 1
ATOM 706 N N . LEU A 1 88 ? 10.003 -4.829 -10.775 1.00 90.56 88 LEU A N 1
ATOM 707 C CA . LEU A 1 88 ? 10.555 -5.922 -11.573 1.00 90.56 88 LEU A CA 1
ATOM 708 C C . LEU A 1 88 ? 10.430 -5.575 -13.059 1.00 90.56 88 LEU A C 1
ATOM 710 O O . LEU A 1 88 ? 9.347 -5.243 -13.532 1.00 90.56 88 LEU A O 1
ATOM 714 N N . GLY A 1 89 ? 11.542 -5.611 -13.799 1.00 87.94 89 GLY A N 1
ATOM 715 C CA . GLY A 1 89 ? 11.533 -5.313 -15.239 1.00 87.94 89 GLY A CA 1
ATOM 716 C C . GLY A 1 89 ? 11.024 -3.906 -15.596 1.00 87.94 89 GLY A C 1
ATOM 717 O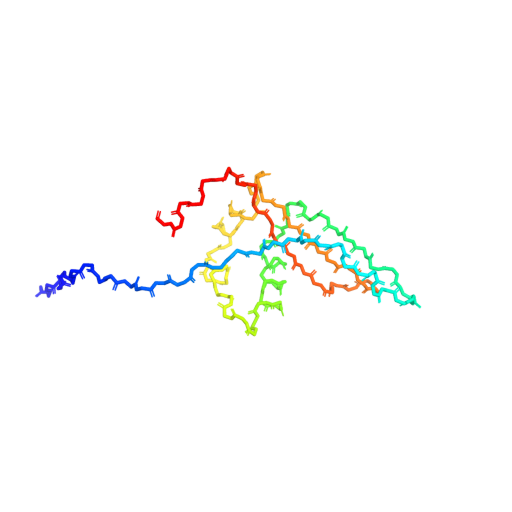 O . GLY A 1 89 ? 10.483 -3.711 -16.677 1.00 87.94 89 GLY A O 1
ATOM 718 N N . GLY A 1 90 ? 11.157 -2.935 -14.684 1.00 88.38 90 GLY A N 1
ATOM 719 C CA . GLY A 1 90 ? 10.683 -1.558 -14.874 1.00 88.38 90 GLY A CA 1
ATOM 720 C C . GLY A 1 90 ? 9.214 -1.313 -14.509 1.00 88.38 90 GLY A C 1
ATOM 721 O O . GLY A 1 90 ? 8.769 -0.172 -14.586 1.00 88.38 90 GLY A O 1
ATOM 722 N N . ALA A 1 91 ? 8.478 -2.335 -14.064 1.00 91.31 91 ALA A N 1
ATOM 723 C CA . ALA A 1 91 ? 7.082 -2.220 -13.642 1.00 91.31 91 ALA A CA 1
ATOM 724 C C . ALA A 1 91 ? 6.914 -2.516 -12.137 1.00 91.31 91 ALA A C 1
ATOM 726 O O . ALA A 1 91 ? 7.694 -3.299 -11.582 1.00 91.31 91 ALA A O 1
ATOM 727 N N . PRO A 1 92 ? 5.911 -1.922 -11.462 1.00 93.81 92 PRO A N 1
ATOM 728 C CA . PRO A 1 92 ? 5.573 -2.286 -10.091 1.00 93.81 92 PRO A CA 1
ATOM 729 C C . PRO A 1 92 ? 5.041 -3.725 -10.040 1.00 93.81 92 PRO A C 1
ATOM 731 O O . PRO A 1 92 ? 4.107 -4.088 -10.752 1.00 93.81 92 PRO A O 1
ATOM 734 N N . ALA A 1 93 ? 5.651 -4.542 -9.187 1.00 92.88 93 ALA A N 1
ATOM 735 C CA . ALA A 1 93 ? 5.340 -5.952 -8.965 1.00 92.88 93 ALA A CA 1
ATOM 736 C C . ALA A 1 93 ? 4.617 -6.208 -7.630 1.00 92.88 93 ALA A C 1
ATOM 738 O O . ALA A 1 93 ? 4.149 -7.316 -7.384 1.00 92.88 93 ALA A O 1
ATOM 739 N N . GLY A 1 94 ? 4.525 -5.197 -6.766 1.00 92.94 94 GLY A N 1
ATOM 740 C CA . GLY A 1 94 ? 3.813 -5.256 -5.492 1.00 92.94 94 GLY A CA 1
ATOM 741 C C . GLY A 1 94 ? 4.134 -4.044 -4.625 1.00 92.94 94 GLY A C 1
ATOM 742 O O . GLY A 1 94 ? 5.056 -3.285 -4.932 1.00 92.94 94 GLY A O 1
ATOM 743 N N . TYR A 1 95 ? 3.391 -3.866 -3.537 1.00 96.12 95 TYR A N 1
ATOM 744 C CA . TYR A 1 95 ? 3.692 -2.852 -2.532 1.00 96.12 95 TYR A CA 1
ATOM 745 C C . TYR A 1 95 ? 3.283 -3.333 -1.137 1.00 96.12 95 TYR A C 1
ATOM 747 O O . TYR A 1 95 ? 2.466 -4.247 -1.009 1.00 96.12 95 TYR A O 1
ATOM 755 N N . PHE A 1 96 ? 3.851 -2.719 -0.105 1.00 95.19 96 PHE A N 1
ATOM 756 C CA . PHE A 1 96 ? 3.355 -2.830 1.264 1.00 95.19 96 PHE A CA 1
ATOM 757 C C . PHE A 1 96 ? 3.598 -1.528 2.038 1.00 95.19 96 PHE A C 1
ATOM 759 O O . PHE A 1 96 ? 4.473 -0.734 1.687 1.00 95.19 96 PHE A O 1
ATOM 766 N N . GLU A 1 97 ? 2.807 -1.318 3.087 1.00 94.81 97 GLU A N 1
ATOM 767 C CA . GLU A 1 97 ? 2.890 -0.187 4.016 1.00 94.81 97 GLU A CA 1
ATOM 768 C C . GLU A 1 97 ? 3.233 -0.720 5.410 1.00 94.81 97 GLU A C 1
ATOM 770 O O . GLU A 1 97 ? 2.724 -1.763 5.822 1.00 94.81 97 GLU A O 1
ATOM 775 N N . ILE A 1 98 ? 4.108 -0.018 6.125 1.00 93.81 98 ILE A N 1
ATOM 776 C CA . ILE A 1 98 ? 4.416 -0.271 7.534 1.00 93.81 98 ILE A CA 1
ATOM 777 C C . ILE A 1 98 ? 4.235 1.044 8.279 1.00 93.81 98 ILE A C 1
ATOM 779 O O . ILE A 1 98 ? 4.813 2.047 7.874 1.00 93.81 98 ILE A O 1
ATOM 783 N N . GLU A 1 99 ? 3.482 1.038 9.374 1.00 91.75 99 GLU A N 1
ATOM 784 C CA . GLU A 1 99 ? 3.448 2.147 10.329 1.00 91.75 99 GLU A CA 1
ATOM 785 C C . GLU A 1 99 ? 4.252 1.753 11.574 1.00 91.75 99 GLU A C 1
ATOM 787 O O . GLU A 1 99 ? 4.043 0.685 12.151 1.00 91.75 99 GLU A O 1
ATOM 792 N N . GLU A 1 100 ? 5.208 2.591 11.972 1.00 90.25 100 GLU A N 1
ATOM 793 C CA . GLU A 1 100 ? 5.921 2.447 13.237 1.00 90.25 100 GLU A CA 1
ATOM 794 C C . GLU A 1 100 ? 4.929 2.603 14.395 1.00 90.25 100 GLU A C 1
ATOM 796 O O . GLU A 1 100 ? 4.355 3.674 14.599 1.00 90.25 100 GLU A O 1
ATOM 801 N N . GLY A 1 101 ? 4.740 1.529 15.159 1.00 76.81 101 GLY A N 1
ATOM 802 C CA . GLY A 1 101 ? 3.935 1.514 16.375 1.00 76.81 101 GLY A CA 1
ATOM 803 C C . GLY A 1 101 ? 4.786 1.258 17.616 1.00 76.81 101 GLY A C 1
ATOM 804 O O . GLY A 1 101 ? 5.849 0.637 17.552 1.00 76.81 101 GLY A O 1
ATOM 805 N N . THR A 1 102 ? 4.303 1.714 18.770 1.00 58.56 102 THR A N 1
ATOM 806 C CA . THR A 1 102 ? 4.664 1.091 20.049 1.00 58.56 102 THR A CA 1
ATOM 807 C C . THR A 1 102 ? 3.854 -0.199 20.192 1.00 58.56 102 THR A C 1
ATOM 809 O O . THR A 1 102 ? 2.785 -0.308 19.598 1.00 58.56 102 THR A O 1
ATOM 812 N N . ASP A 1 103 ? 4.341 -1.181 20.958 1.00 60.06 103 ASP A N 1
ATOM 813 C CA . ASP A 1 103 ? 3.706 -2.502 21.181 1.00 60.06 103 ASP A CA 1
ATOM 814 C C . ASP A 1 103 ? 2.398 -2.418 22.007 1.00 60.06 103 ASP A C 1
ATOM 816 O O . ASP A 1 103 ? 2.104 -3.248 22.861 1.00 60.06 103 ASP A O 1
ATOM 820 N N . ASN A 1 104 ? 1.628 -1.350 21.809 1.00 52.38 104 ASN A N 1
ATOM 821 C CA . ASN A 1 104 ? 0.349 -1.082 22.431 1.00 52.38 104 ASN A CA 1
ATOM 822 C C . ASN A 1 104 ? -0.730 -1.215 21.349 1.00 52.38 104 ASN A C 1
ATOM 824 O O . ASN A 1 104 ? -1.322 -0.222 20.914 1.00 52.38 104 ASN A O 1
ATOM 828 N N . ASP A 1 105 ? -0.928 -2.451 20.878 1.00 54.34 105 ASP A N 1
ATOM 829 C CA . ASP A 1 105 ? -2.068 -2.839 20.042 1.00 54.34 105 ASP A CA 1
ATOM 830 C C . ASP A 1 105 ? -3.364 -2.518 20.802 1.00 54.34 105 ASP A C 1
ATOM 832 O O . ASP A 1 105 ? -3.899 -3.340 21.540 1.00 54.34 105 ASP A O 1
ATOM 836 N N . SER A 1 106 ? -3.874 -1.306 20.619 1.00 48.75 106 SER A N 1
ATOM 837 C CA . SER A 1 106 ? -5.138 -0.829 21.197 1.00 48.75 106 SER A CA 1
ATOM 838 C C . SER A 1 106 ? -6.342 -1.185 20.318 1.00 48.75 106 SER A C 1
ATOM 840 O O . SER A 1 106 ? -7.407 -0.588 20.426 1.00 48.75 106 SER A O 1
ATOM 842 N N . TYR A 1 107 ? -6.186 -2.194 19.454 1.00 50.44 107 TYR A N 1
ATOM 843 C CA . TYR A 1 107 ? -7.286 -2.816 18.715 1.00 50.44 107 TYR A CA 1
ATOM 844 C C . TYR A 1 107 ? -8.136 -3.761 19.595 1.00 50.44 107 TYR A C 1
ATOM 846 O O . TYR A 1 107 ? -8.992 -4.469 19.064 1.00 50.44 107 TYR A O 1
ATOM 854 N N . LEU A 1 108 ? -7.901 -3.772 20.917 1.00 44.97 108 LEU A N 1
ATOM 855 C CA . LEU A 1 108 ? -8.689 -4.445 21.955 1.00 44.97 108 LEU A CA 1
ATOM 856 C C . LEU A 1 108 ? -9.098 -3.459 23.054 1.00 44.97 108 LEU A C 1
ATOM 858 O O . LEU A 1 108 ? -8.213 -2.702 23.518 1.00 44.97 108 LEU A O 1
#

Radius of gyration: 18.97 Å; chains: 1; bounding box: 56×35×38 Å

pLDDT: mean 83.88, std 16.31, range [38.09, 97.69]